Protein AF-A0A5J4RQ84-F1 (afdb_monomer)

Nearest PDB structures (foldseek):
  4pay-assembly2_B  TM=3.061E-01  e=4.469E+00  Legionel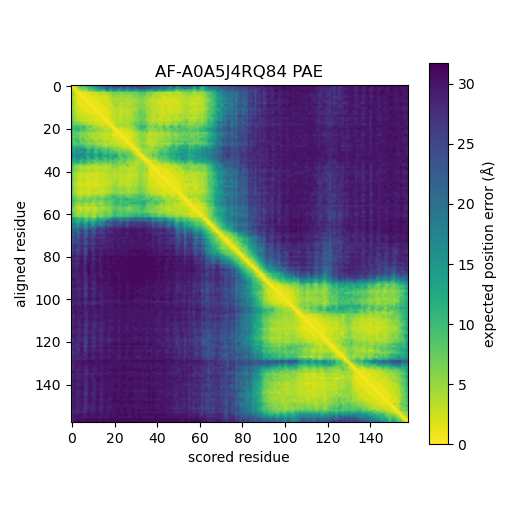la pneumophila subsp. pneumophila str. Philadelphia 1

Sequence (158 aa):
MPDEATDVLNEVLCFTLQKSDEELETLLQTVNKDGTRWLDGHILKSIRLNVWSPTSPYQHKYKSIPIEGNIDISKVELEDTHIDVDMDEPIPDRKKELDEILQNMGFSPLAQEVFEFKFFQRKSFSRWEVKESRKQLYETYNRVRILIRGKMEGKLLF

Secondary structure (DSSP, 8-state):
--HHHHHHHHHHHHHHHTS-HHHHHHHHH-B-TTS-BHHHHHHHHHHHHHHH-TTSHHHHHHS-----TT--GGG-------------S-HHHHHHHHHHHHHHTT--HHHHHHHHHHH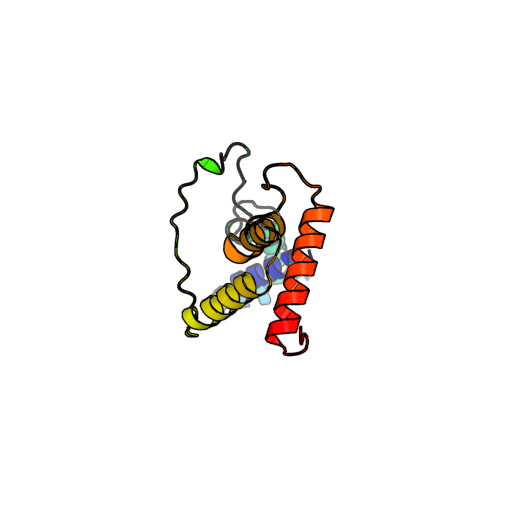TS---GGGS-SSS-HHHHHHHHHHHHHHHHHHHTT----

Radius of gyration: 28.79 Å; Cα contacts (8 Å, |Δi|>4): 78; chains: 1; bounding box: 70×44×65 Å

pLDDT: mean 74.53, std 12.47, range [45.72, 90.5]

Foldseek 3Di:
DVVLLVVLLVVLVVVLVPDDPVVVVVQQPDADPVRHGNVVVSSVVSSVCLVPPCPRPNNVVPPPDPPPPPPPVVPDPDDPPPPPPPPPDPPPPVVVLLVVQVVVVPDDPVLVVLQCCCPVVVDDCVPPDDDDDSVVSVVSNVVVVVSSVCVVVVNDDD

Organism: NCBI:txid433724

Solvent-accessible surface area (backbone atoms only — not comparable to full-atom values): 9712 Å² total; per-residue (Å²): 134,76,57,64,67,53,52,49,49,50,52,46,49,52,58,58,68,70,49,56,68,71,57,53,50,51,31,65,72,37,62,44,99,85,72,48,43,43,43,59,56,49,52,53,52,49,46,53,40,36,74,68,36,73,82,21,74,53,28,62,72,69,52,73,75,80,76,58,95,76,70,58,75,90,72,61,84,70,78,84,72,73,77,81,69,86,64,95,58,80,62,68,59,63,49,49,53,49,50,52,49,56,63,73,65,67,61,54,72,66,52,48,52,52,35,43,42,45,67,74,65,64,47,60,75,88,75,54,88,78,88,70,55,69,67,55,53,54,50,49,34,50,52,52,51,50,52,54,50,31,45,76,70,67,72,54,87,126

Mean predicted aligned error: 19.43 Å

Structure (mmCIF, N/CA/C/O backbone):
data_AF-A0A5J4RQ84-F1
#
_entry.id   AF-A0A5J4RQ84-F1
#
loop_
_atom_site.group_PDB
_atom_site.id
_atom_site.type_symbol
_atom_site.label_atom_id
_atom_site.label_alt_id
_atom_site.label_comp_id
_atom_site.label_asym_id
_atom_site.label_entity_id
_atom_site.label_seq_id
_atom_site.pdbx_PDB_ins_code
_atom_site.Cartn_x
_atom_site.Cartn_y
_atom_site.Cartn_z
_atom_site.occupancy
_atom_site.B_iso_or_equiv
_atom_site.auth_seq_id
_atom_site.auth_comp_id
_atom_site.auth_asym_id
_atom_site.auth_atom_id
_atom_site.pdbx_PDB_model_num
ATOM 1 N N . MET A 1 1 ? 9.413 -5.674 3.669 1.00 45.72 1 MET A N 1
ATOM 2 C CA . MET A 1 1 ? 9.011 -5.134 2.358 1.00 45.72 1 MET A CA 1
ATOM 3 C C . MET A 1 1 ? 9.807 -5.847 1.263 1.00 45.72 1 MET A C 1
ATOM 5 O O . MET A 1 1 ? 10.840 -5.326 0.870 1.00 45.72 1 MET A O 1
ATOM 9 N N . PRO A 1 2 ? 9.437 -7.073 0.851 1.00 53.25 2 PRO A N 1
ATOM 10 C CA . PRO A 1 2 ? 10.096 -7.764 -0.262 1.00 53.25 2 PRO A CA 1
ATOM 11 C C . PRO A 1 2 ? 9.547 -7.352 -1.642 1.00 53.25 2 PRO A C 1
ATOM 13 O O . PRO A 1 2 ? 10.246 -7.548 -2.626 1.00 53.25 2 PRO A O 1
ATOM 16 N N . ASP A 1 3 ? 8.343 -6.765 -1.709 1.00 73.50 3 ASP A N 1
ATOM 17 C CA . ASP A 1 3 ? 7.633 -6.509 -2.977 1.00 73.50 3 ASP A CA 1
ATOM 18 C C . ASP A 1 3 ? 8.247 -5.403 -3.841 1.00 73.50 3 ASP A C 1
ATOM 20 O O . ASP A 1 3 ? 8.385 -5.588 -5.040 1.00 73.50 3 ASP A O 1
ATOM 24 N N . GLU A 1 4 ? 8.713 -4.292 -3.261 1.00 82.81 4 GLU A N 1
ATOM 25 C CA . GLU A 1 4 ? 9.168 -3.129 -4.049 1.00 82.81 4 GLU A CA 1
ATOM 26 C C . GLU A 1 4 ? 10.314 -3.465 -5.017 1.00 82.81 4 GLU A C 1
ATOM 28 O O . GLU A 1 4 ? 10.336 -2.999 -6.154 1.00 82.81 4 GLU A O 1
ATOM 33 N N . ALA A 1 5 ? 11.261 -4.313 -4.606 1.00 85.06 5 ALA A N 1
ATOM 34 C CA . ALA A 1 5 ? 12.347 -4.731 -5.490 1.00 85.06 5 ALA A CA 1
ATOM 35 C C . ALA A 1 5 ? 11.831 -5.564 -6.678 1.00 85.06 5 ALA A C 1
ATOM 37 O O . ALA A 1 5 ? 12.328 -5.423 -7.798 1.00 85.06 5 ALA A O 1
ATOM 38 N N . THR A 1 6 ? 10.830 -6.411 -6.435 1.00 86.94 6 THR A N 1
ATOM 39 C CA . THR A 1 6 ? 10.174 -7.229 -7.458 1.00 86.94 6 THR A CA 1
ATOM 40 C C . THR A 1 6 ? 9.315 -6.370 -8.381 1.00 86.94 6 THR A C 1
ATOM 42 O O . THR A 1 6 ? 9.367 -6.551 -9.596 1.00 86.94 6 THR A O 1
ATOM 45 N N . ASP A 1 7 ? 8.608 -5.380 -7.843 1.00 87.06 7 ASP A N 1
ATOM 46 C CA . ASP A 1 7 ? 7.770 -4.465 -8.615 1.00 87.06 7 ASP A CA 1
ATOM 47 C C . ASP A 1 7 ? 8.606 -3.561 -9.530 1.00 87.06 7 ASP A C 1
ATOM 49 O O . ASP A 1 7 ? 8.291 -3.414 -10.714 1.00 87.06 7 ASP A O 1
ATOM 53 N N . VAL A 1 8 ? 9.727 -3.024 -9.029 1.00 88.38 8 VAL A N 1
ATOM 54 C CA . VAL A 1 8 ? 10.688 -2.259 -9.844 1.00 88.38 8 VAL A CA 1
ATOM 55 C C . VAL A 1 8 ? 11.226 -3.118 -10.985 1.00 88.38 8 VAL A C 1
ATOM 57 O O . VAL A 1 8 ? 11.316 -2.651 -12.122 1.00 88.38 8 VAL A O 1
ATOM 60 N N . LEU A 1 9 ? 11.593 -4.370 -10.697 1.00 90.50 9 LEU A N 1
ATOM 61 C CA . LEU A 1 9 ? 12.105 -5.281 -11.715 1.00 90.50 9 LEU A CA 1
ATOM 62 C C . LEU A 1 9 ? 11.040 -5.582 -12.776 1.00 90.50 9 LEU A C 1
ATOM 64 O O . LEU A 1 9 ? 11.337 -5.498 -13.966 1.00 90.50 9 LEU A O 1
ATOM 68 N N . ASN A 1 10 ? 9.808 -5.874 -12.361 1.00 88.81 10 ASN A N 1
ATOM 69 C CA . ASN A 1 10 ? 8.695 -6.148 -13.268 1.00 88.81 10 ASN A CA 1
ATOM 70 C C . ASN A 1 10 ? 8.400 -4.954 -14.185 1.00 88.81 10 ASN A C 1
ATOM 72 O O . ASN A 1 10 ? 8.232 -5.134 -15.390 1.00 88.81 10 ASN A O 1
ATOM 76 N N . GLU A 1 11 ? 8.401 -3.732 -13.651 1.00 87.12 11 GLU A N 1
ATOM 77 C CA . GLU A 1 11 ? 8.170 -2.519 -14.442 1.00 87.12 11 GLU A CA 1
ATOM 78 C C . GLU A 1 11 ? 9.304 -2.290 -15.460 1.00 87.12 11 GLU A C 1
ATOM 80 O O . GLU A 1 11 ? 9.047 -1.975 -16.623 1.00 87.12 11 GLU A O 1
ATOM 85 N N . VAL A 1 12 ? 10.565 -2.520 -15.067 1.00 90.25 12 VAL A N 1
ATOM 86 C CA . VAL A 1 12 ? 11.719 -2.425 -15.981 1.00 90.25 12 VAL A CA 1
ATOM 87 C C . VAL A 1 12 ? 11.656 -3.485 -17.081 1.00 90.25 12 VAL A C 1
ATOM 89 O O . VAL A 1 12 ? 11.956 -3.178 -18.237 1.00 90.25 12 VAL A O 1
ATOM 92 N N . LEU A 1 13 ? 11.255 -4.716 -16.754 1.00 89.06 13 LEU A N 1
ATOM 93 C CA . LEU A 1 13 ? 11.083 -5.782 -17.741 1.00 89.06 13 LEU A CA 1
ATOM 94 C C . LEU A 1 13 ? 9.951 -5.452 -18.715 1.00 89.06 13 LEU A C 1
ATOM 96 O O . LEU A 1 13 ? 10.165 -5.532 -19.922 1.00 89.06 13 LEU A O 1
ATOM 100 N N . CYS A 1 14 ? 8.800 -4.993 -18.221 1.00 87.12 14 CYS A N 1
ATOM 101 C CA . CYS A 1 14 ? 7.700 -4.521 -19.062 1.00 87.12 14 CYS A CA 1
ATOM 102 C C . CYS A 1 14 ? 8.145 -3.393 -20.001 1.00 87.12 14 CYS A C 1
ATOM 104 O O . CYS A 1 14 ? 7.900 -3.472 -21.201 1.00 87.12 14 CYS A O 1
ATOM 106 N N . PHE A 1 15 ? 8.852 -2.382 -19.490 1.00 86.56 15 PHE A N 1
ATOM 107 C CA . PHE A 1 15 ? 9.368 -1.282 -20.309 1.00 86.56 15 PHE A CA 1
ATOM 108 C C . PHE A 1 15 ? 10.361 -1.761 -21.373 1.00 86.56 15 PHE A C 1
ATOM 110 O O . PHE A 1 15 ? 10.358 -1.272 -22.500 1.00 86.56 15 PHE A O 1
ATOM 117 N N . THR A 1 16 ? 11.211 -2.727 -21.022 1.00 87.88 16 THR A N 1
ATOM 118 C CA . THR A 1 16 ? 12.186 -3.291 -21.961 1.00 87.88 16 THR A CA 1
ATOM 119 C C . THR A 1 16 ? 11.477 -4.081 -23.060 1.00 87.88 16 THR A C 1
ATOM 121 O O . THR A 1 16 ? 11.786 -3.888 -24.228 1.00 87.88 16 THR A O 1
ATOM 124 N N . LEU A 1 17 ? 10.491 -4.911 -22.709 1.00 87.62 17 LEU A N 1
ATOM 125 C CA . LEU A 1 17 ? 9.731 -5.741 -23.653 1.00 87.62 17 LEU A CA 1
ATOM 126 C C . LEU A 1 17 ? 8.760 -4.947 -24.539 1.00 87.62 17 LEU A C 1
ATOM 128 O O . LEU A 1 17 ? 8.359 -5.439 -25.584 1.00 87.62 17 LEU A O 1
ATOM 132 N N . GLN A 1 18 ? 8.383 -3.731 -24.144 1.00 88.94 18 GLN A N 1
ATOM 133 C CA . GLN A 1 18 ? 7.581 -2.822 -24.973 1.00 88.94 18 GLN A CA 1
ATOM 134 C C . GLN A 1 18 ? 8.379 -2.167 -26.112 1.00 88.94 18 GLN A C 1
ATOM 136 O O . GLN A 1 18 ? 7.797 -1.470 -26.946 1.00 88.94 18 GLN A O 1
ATOM 141 N N . LYS A 1 19 ? 9.704 -2.342 -26.146 1.00 86.88 19 LYS A N 1
ATOM 142 C CA . LYS A 1 19 ? 10.549 -1.863 -27.245 1.00 86.88 19 LYS A CA 1
ATOM 143 C C . LYS A 1 19 ? 10.306 -2.680 -28.511 1.00 86.88 19 LYS A C 1
ATOM 145 O O . LYS A 1 19 ? 9.850 -3.814 -28.445 1.00 86.88 19 LYS A O 1
ATOM 150 N N . SER A 1 20 ? 10.627 -2.097 -29.666 1.00 86.69 20 SER A N 1
ATOM 151 C CA . SER A 1 20 ? 10.552 -2.824 -30.936 1.00 86.69 20 SER A CA 1
ATOM 152 C C . SER A 1 20 ? 11.546 -3.990 -30.970 1.00 86.69 20 SER A C 1
ATOM 154 O O . SER A 1 20 ? 12.624 -3.917 -30.372 1.00 86.69 20 SER A O 1
ATOM 156 N N . ASP A 1 21 ? 11.198 -5.046 -31.704 1.00 83.38 21 ASP A N 1
ATOM 157 C CA . ASP A 1 21 ? 12.034 -6.244 -31.829 1.00 83.38 21 ASP A CA 1
ATOM 158 C C . ASP A 1 21 ? 13.432 -5.916 -32.387 1.00 83.38 21 ASP A C 1
ATOM 160 O O . ASP A 1 21 ? 14.432 -6.443 -31.906 1.00 83.38 21 ASP A O 1
ATOM 164 N N . GLU A 1 22 ? 13.525 -4.958 -33.316 1.00 85.12 22 GLU A N 1
ATOM 165 C CA . GLU A 1 22 ? 14.792 -4.479 -33.892 1.00 85.12 22 GLU A CA 1
ATOM 166 C C . GLU A 1 22 ? 15.721 -3.853 -32.834 1.00 85.12 22 GLU A C 1
ATOM 168 O O . GLU A 1 22 ? 16.940 -4.069 -32.834 1.00 85.12 22 GLU A O 1
ATOM 173 N N . GLU A 1 23 ? 15.155 -3.096 -31.886 1.00 82.06 23 GLU A N 1
ATOM 174 C CA . GLU A 1 23 ? 15.917 -2.555 -30.760 1.00 82.06 23 GLU A CA 1
ATOM 175 C C . GLU A 1 23 ? 16.381 -3.681 -29.835 1.00 82.06 23 GLU A C 1
ATOM 177 O O . GLU A 1 23 ? 17.547 -3.702 -29.445 1.00 82.06 23 GLU A O 1
ATOM 182 N N . LEU A 1 24 ? 15.511 -4.636 -29.502 1.00 82.56 24 LEU A N 1
ATOM 183 C CA . LEU A 1 24 ? 15.846 -5.758 -28.619 1.00 82.56 24 LEU A CA 1
ATOM 184 C C . LEU A 1 24 ? 16.957 -6.644 -29.189 1.00 82.56 24 LEU A C 1
ATOM 186 O O . LEU A 1 24 ? 17.880 -7.019 -28.460 1.00 82.56 24 LEU A O 1
ATOM 190 N N . GLU A 1 25 ? 16.923 -6.925 -30.489 1.00 83.44 25 GLU A N 1
ATOM 191 C CA . GLU A 1 25 ? 17.987 -7.659 -31.171 1.00 83.44 25 GLU A CA 1
ATOM 192 C C . GLU A 1 25 ? 19.309 -6.891 -31.139 1.00 83.44 25 GLU A C 1
ATOM 194 O O . GLU A 1 25 ? 20.351 -7.463 -30.804 1.00 83.44 25 GLU A O 1
ATOM 199 N N . THR A 1 26 ? 19.270 -5.579 -31.380 1.00 84.62 26 THR A N 1
ATOM 200 C CA . THR A 1 26 ? 20.459 -4.720 -31.286 1.00 84.62 26 THR A CA 1
ATOM 201 C C . THR A 1 26 ? 21.047 -4.745 -29.871 1.00 84.62 26 THR A C 1
ATOM 203 O O . THR A 1 26 ? 22.261 -4.868 -29.696 1.00 84.62 26 THR A O 1
ATOM 206 N N . LEU A 1 27 ? 20.200 -4.690 -28.842 1.00 81.94 27 LEU A N 1
ATOM 207 C CA . LEU A 1 27 ? 20.594 -4.735 -27.428 1.00 81.94 27 LEU A CA 1
ATOM 208 C C . LEU A 1 27 ? 21.222 -6.075 -27.019 1.00 81.94 27 LEU A C 1
ATOM 210 O O . LEU A 1 27 ? 22.121 -6.107 -26.174 1.00 81.94 27 LEU A O 1
ATOM 214 N N . LEU A 1 28 ? 20.744 -7.172 -27.607 1.00 83.31 28 LEU A N 1
ATOM 215 C CA . LEU A 1 28 ? 21.233 -8.527 -27.355 1.00 83.31 28 LEU A CA 1
ATOM 216 C C . LEU A 1 28 ? 22.547 -8.827 -28.081 1.00 83.31 28 LEU A C 1
ATOM 218 O O . LEU A 1 28 ? 23.412 -9.503 -27.521 1.00 83.31 28 LEU A O 1
ATOM 222 N N . GLN A 1 29 ? 22.689 -8.347 -29.318 1.00 83.56 29 GLN A N 1
ATOM 223 C CA . GLN A 1 29 ? 23.847 -8.622 -30.171 1.00 83.56 29 GLN A CA 1
ATOM 224 C C . GLN A 1 29 ? 25.036 -7.701 -29.873 1.00 83.56 29 GLN A C 1
ATOM 226 O O . GLN A 1 29 ? 26.185 -8.066 -30.128 1.00 83.56 29 GLN A O 1
ATOM 231 N N . THR A 1 30 ? 24.788 -6.514 -29.314 1.00 80.38 30 THR A N 1
ATOM 232 C CA . THR A 1 30 ? 25.856 -5.580 -28.950 1.00 80.38 30 THR A CA 1
ATOM 233 C C . THR A 1 30 ? 26.538 -5.994 -27.647 1.00 80.38 30 THR A C 1
ATOM 235 O O . THR A 1 30 ? 25.936 -6.084 -26.574 1.00 80.38 30 THR A O 1
ATOM 238 N N . VAL A 1 31 ? 27.846 -6.230 -27.741 1.00 79.44 31 VAL A N 1
ATOM 239 C CA . VAL A 1 31 ? 28.708 -6.570 -26.607 1.00 79.44 31 VAL A CA 1
ATOM 240 C C . VAL A 1 31 ? 29.665 -5.409 -26.365 1.00 79.44 31 VAL A C 1
ATOM 242 O O . VAL A 1 31 ? 30.292 -4.897 -27.294 1.00 79.44 31 VAL A O 1
ATOM 245 N N . ASN A 1 32 ? 29.762 -4.970 -25.112 1.00 72.88 32 ASN A N 1
ATOM 246 C CA . ASN A 1 32 ? 30.714 -3.940 -24.718 1.00 72.88 32 ASN A CA 1
ATOM 247 C C . ASN A 1 32 ? 32.148 -4.483 -24.730 1.00 72.88 32 ASN A C 1
ATOM 249 O O . ASN A 1 32 ? 32.387 -5.688 -24.699 1.00 72.88 32 ASN A O 1
ATOM 253 N N . LYS A 1 33 ? 33.125 -3.571 -24.707 1.00 71.44 33 LYS A N 1
ATOM 254 C CA . LYS A 1 33 ? 34.559 -3.914 -24.662 1.00 71.44 33 LYS A CA 1
ATOM 255 C C . LYS A 1 33 ? 34.932 -4.798 -23.463 1.00 71.44 33 LYS A C 1
ATOM 257 O O . LYS A 1 33 ? 35.898 -5.545 -23.547 1.00 71.44 33 LYS A O 1
ATOM 262 N N . ASP A 1 34 ? 34.129 -4.747 -22.403 1.00 74.06 34 ASP A N 1
ATOM 263 C CA . ASP A 1 34 ? 34.314 -5.500 -21.161 1.00 74.06 34 ASP A CA 1
ATOM 264 C C . ASP A 1 34 ? 33.650 -6.896 -21.187 1.00 74.06 34 ASP A C 1
ATOM 266 O O . ASP A 1 34 ? 33.648 -7.600 -20.182 1.00 74.06 34 ASP A O 1
ATOM 270 N N . GLY A 1 35 ? 33.057 -7.308 -22.317 1.00 72.44 35 GLY A N 1
ATOM 271 C CA . GLY A 1 35 ? 32.379 -8.604 -22.476 1.00 72.44 35 GLY A CA 1
ATOM 272 C C . GLY A 1 35 ? 30.928 -8.641 -21.979 1.00 72.44 35 GLY A C 1
ATOM 273 O O . GLY A 1 35 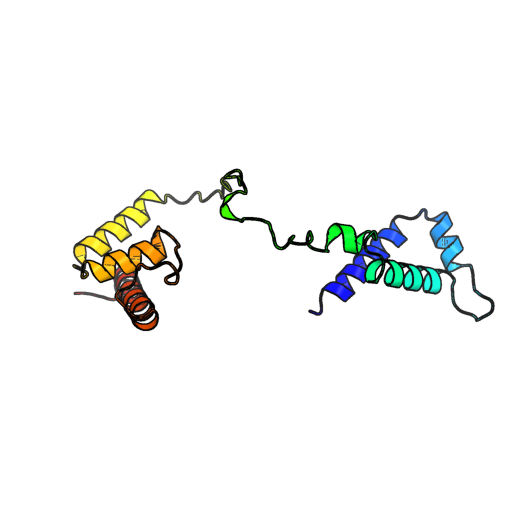? 30.215 -9.608 -22.242 1.00 72.44 35 GLY A O 1
ATOM 274 N N . THR A 1 36 ? 30.460 -7.588 -21.309 1.00 73.25 36 THR A N 1
ATOM 275 C CA . THR A 1 36 ? 29.065 -7.446 -20.869 1.00 73.25 36 THR A CA 1
ATOM 276 C C . THR A 1 36 ? 28.153 -7.108 -22.045 1.00 73.25 36 THR A C 1
ATOM 278 O O . THR A 1 36 ? 28.500 -6.265 -22.881 1.00 73.25 36 THR A O 1
ATOM 281 N N . ARG A 1 37 ? 26.964 -7.715 -22.106 1.00 82.56 37 ARG A N 1
ATOM 282 C CA . ARG A 1 37 ? 25.969 -7.365 -23.129 1.00 82.56 37 ARG A CA 1
ATOM 283 C C . ARG A 1 37 ? 25.407 -5.980 -22.843 1.00 82.56 37 ARG A C 1
ATOM 285 O O . ARG A 1 37 ? 25.249 -5.585 -21.685 1.00 82.56 37 ARG A O 1
ATOM 292 N N . TRP A 1 38 ? 25.084 -5.233 -23.891 1.00 82.69 38 TRP A N 1
ATOM 293 C CA . TRP A 1 38 ? 24.510 -3.900 -23.719 1.00 82.69 38 TRP A CA 1
ATOM 294 C C . TRP A 1 38 ? 23.157 -3.964 -23.003 1.00 82.69 38 TRP A C 1
ATOM 296 O O . TRP A 1 38 ? 22.863 -3.102 -22.174 1.00 82.69 38 TRP A O 1
ATOM 306 N N . LEU A 1 39 ? 22.384 -5.031 -23.243 1.00 84.94 39 LEU A N 1
ATOM 307 C CA . LEU A 1 39 ? 21.141 -5.323 -22.530 1.00 84.94 39 LEU A CA 1
ATOM 308 C C . LEU A 1 39 ? 21.311 -5.319 -21.002 1.00 84.94 39 LEU A C 1
ATOM 310 O O . LEU A 1 39 ? 20.512 -4.694 -20.307 1.00 84.94 39 LEU A O 1
ATOM 314 N N . ASP A 1 40 ? 22.369 -5.937 -20.474 1.00 85.56 40 ASP A N 1
ATOM 315 C CA . ASP A 1 40 ? 22.599 -5.997 -19.025 1.00 85.56 40 ASP A CA 1
ATOM 316 C C . ASP A 1 40 ? 22.831 -4.586 -18.459 1.00 85.56 40 ASP A C 1
ATOM 318 O O . ASP A 1 40 ? 22.268 -4.201 -17.432 1.00 85.56 40 ASP A O 1
ATOM 322 N N . GLY A 1 41 ? 23.607 -3.768 -19.179 1.00 85.38 41 GLY A N 1
ATOM 323 C CA . GLY A 1 41 ? 23.834 -2.365 -18.833 1.00 85.38 41 GLY A CA 1
ATOM 324 C C . GLY A 1 41 ? 22.562 -1.517 -18.919 1.00 85.38 41 GLY A C 1
ATOM 325 O O . GLY A 1 41 ? 22.342 -0.648 -18.071 1.00 85.38 41 GLY A O 1
ATOM 326 N N . HIS A 1 42 ? 21.704 -1.788 -19.904 1.00 87.31 42 HIS A N 1
ATOM 327 C CA . HIS A 1 42 ? 20.407 -1.136 -20.052 1.00 87.31 42 HIS A CA 1
ATOM 328 C C . HIS A 1 42 ? 19.494 -1.437 -18.865 1.00 87.31 42 HIS A C 1
ATOM 330 O O . HIS A 1 42 ? 18.990 -0.506 -18.237 1.00 87.31 42 HIS A O 1
ATOM 336 N N . ILE A 1 43 ? 19.339 -2.715 -18.512 1.00 89.88 43 ILE A N 1
ATOM 337 C CA . ILE A 1 43 ? 18.494 -3.153 -17.397 1.00 89.88 43 ILE A CA 1
ATOM 338 C C . ILE A 1 43 ? 18.994 -2.539 -16.085 1.00 89.88 43 ILE A C 1
ATOM 340 O O . ILE A 1 43 ? 18.214 -1.923 -15.360 1.00 89.88 43 ILE A O 1
ATOM 344 N N . LEU A 1 44 ? 20.298 -2.613 -15.802 1.00 89.31 44 LEU A N 1
ATOM 345 C CA . LEU A 1 44 ? 20.873 -2.048 -14.575 1.00 89.31 44 LEU A CA 1
ATOM 346 C C . LEU A 1 44 ? 20.696 -0.526 -14.490 1.00 89.31 44 LEU A C 1
ATOM 348 O O . LEU A 1 44 ? 20.373 0.008 -13.424 1.00 89.31 44 LEU A O 1
ATOM 352 N N . LYS A 1 45 ? 20.870 0.186 -15.610 1.00 88.44 45 LYS A N 1
ATOM 353 C CA . LYS A 1 45 ? 20.633 1.634 -15.679 1.00 88.44 45 LYS A CA 1
ATOM 354 C C . LYS A 1 45 ? 19.158 1.966 -15.447 1.00 88.44 45 LYS A C 1
ATOM 356 O O . LYS A 1 45 ? 18.867 2.902 -14.702 1.00 88.44 45 LYS A O 1
ATOM 361 N N . SER A 1 46 ? 18.248 1.196 -16.038 1.00 87.94 46 SER A N 1
ATOM 362 C CA . SER A 1 46 ? 16.800 1.363 -15.890 1.00 87.94 46 SER A CA 1
ATOM 363 C C . SER A 1 46 ? 16.325 1.078 -14.464 1.00 87.94 46 SER A C 1
ATOM 365 O O . SER A 1 46 ? 15.533 1.856 -13.931 1.00 87.94 46 SER A O 1
ATOM 367 N N . ILE A 1 47 ? 16.857 0.045 -13.802 1.00 90.12 47 ILE A N 1
ATOM 368 C CA . ILE A 1 47 ? 16.598 -0.226 -12.377 1.00 90.12 47 ILE A CA 1
ATOM 369 C C . ILE A 1 47 ? 17.071 0.957 -11.536 1.00 90.12 47 ILE A C 1
ATOM 371 O O . ILE A 1 47 ? 16.295 1.529 -10.775 1.00 90.12 47 ILE A O 1
ATOM 375 N N . ARG A 1 48 ? 18.324 1.394 -11.712 1.00 89.81 48 ARG A N 1
ATOM 376 C CA . ARG A 1 48 ? 18.875 2.524 -10.950 1.00 89.81 48 ARG A CA 1
ATOM 377 C C . ARG A 1 48 ? 18.033 3.791 -11.110 1.00 89.81 48 ARG A C 1
ATOM 379 O O . ARG A 1 48 ? 17.812 4.506 -10.134 1.00 89.81 48 ARG A O 1
ATOM 386 N N . LEU A 1 49 ? 17.552 4.057 -12.323 1.00 88.06 49 LEU A N 1
ATOM 387 C CA . LEU A 1 49 ? 16.700 5.206 -12.609 1.00 88.06 49 LEU A CA 1
ATOM 388 C C . LEU A 1 49 ? 15.329 5.090 -11.924 1.00 88.06 49 LEU A C 1
ATOM 390 O O . LEU A 1 49 ? 14.873 6.079 -11.358 1.00 88.06 49 LEU A O 1
ATOM 394 N N . ASN A 1 50 ? 14.720 3.899 -11.905 1.00 86.56 50 ASN A N 1
ATOM 395 C CA . ASN A 1 50 ? 13.439 3.645 -11.233 1.00 86.56 50 ASN A CA 1
ATOM 396 C C . ASN A 1 50 ? 13.514 3.665 -9.699 1.00 86.56 50 ASN A C 1
ATOM 398 O O . ASN A 1 50 ? 12.525 3.975 -9.040 1.00 86.56 50 ASN A O 1
ATOM 402 N N . VAL A 1 51 ? 14.680 3.391 -9.112 1.00 85.81 51 VAL A N 1
ATOM 403 C CA . VAL A 1 51 ? 14.856 3.500 -7.654 1.00 85.81 51 VAL A CA 1
ATOM 404 C C . VAL A 1 51 ? 15.144 4.947 -7.238 1.00 85.81 51 VAL A C 1
ATOM 406 O O . VAL A 1 51 ? 14.637 5.406 -6.219 1.00 85.81 51 VAL A O 1
ATOM 409 N N . TRP A 1 52 ? 15.976 5.683 -7.987 1.00 83.00 52 TRP A N 1
ATOM 410 C CA . TRP A 1 52 ? 16.500 6.979 -7.519 1.00 83.00 52 TRP A CA 1
ATOM 411 C C . TRP A 1 52 ? 15.790 8.200 -8.096 1.00 83.00 52 TRP A C 1
ATOM 413 O O . TRP A 1 52 ? 15.756 9.240 -7.437 1.00 83.00 52 TRP A O 1
ATOM 423 N N . SER A 1 53 ? 15.253 8.121 -9.316 1.00 81.62 53 SER A N 1
ATOM 424 C CA . SER A 1 53 ? 14.638 9.289 -9.944 1.00 81.62 53 SER A CA 1
ATOM 425 C C . SER A 1 53 ? 13.195 9.455 -9.468 1.00 81.62 53 SER A C 1
ATOM 427 O O . SER A 1 53 ? 12.378 8.573 -9.739 1.00 81.62 53 SER A O 1
ATOM 429 N N . PRO A 1 54 ? 12.830 10.586 -8.838 1.00 74.56 54 PRO A N 1
ATOM 430 C CA . PRO A 1 54 ? 11.463 10.829 -8.378 1.00 74.56 54 PRO A CA 1
ATOM 431 C C . PRO A 1 54 ? 10.448 10.905 -9.528 1.00 74.56 54 PRO A C 1
ATOM 433 O O . PRO A 1 54 ? 9.265 10.692 -9.303 1.00 74.56 54 PRO A O 1
ATOM 436 N N . THR A 1 55 ? 10.906 11.177 -10.752 1.00 77.81 55 THR A N 1
ATOM 437 C CA . THR A 1 55 ? 10.076 11.244 -11.965 1.00 77.81 55 THR A CA 1
ATOM 438 C C . THR A 1 55 ? 10.070 9.942 -12.768 1.00 77.81 55 THR A C 1
ATOM 440 O O . THR A 1 55 ? 9.530 9.906 -13.871 1.00 77.81 55 THR A O 1
ATOM 443 N N . SER A 1 56 ? 10.713 8.880 -12.274 1.00 79.56 56 SER A N 1
ATOM 444 C CA . SER A 1 56 ? 10.718 7.592 -12.972 1.00 79.56 56 SER A CA 1
ATOM 445 C C . SER A 1 56 ? 9.328 6.944 -12.988 1.00 79.56 56 SER A C 1
ATOM 447 O O . SER A 1 56 ? 8.542 7.197 -12.075 1.00 79.56 56 SER A O 1
ATOM 449 N N . PRO A 1 57 ? 9.026 6.079 -13.976 1.00 78.38 57 PRO A N 1
ATOM 450 C CA . PRO A 1 57 ? 7.725 5.417 -14.092 1.00 78.38 57 PRO A CA 1
ATOM 451 C C . PRO A 1 57 ? 7.287 4.711 -12.807 1.00 78.38 57 PRO A C 1
ATOM 453 O O . PRO A 1 57 ? 6.159 4.903 -12.355 1.00 78.38 5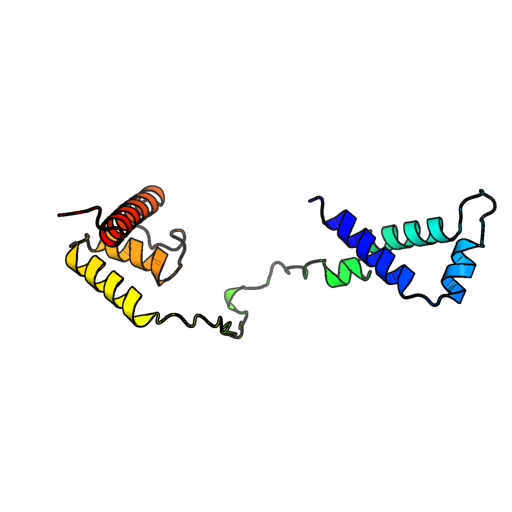7 PRO A O 1
ATOM 456 N N . TYR A 1 58 ? 8.200 3.969 -12.171 1.00 83.44 58 TYR A N 1
ATOM 457 C CA . TYR A 1 58 ? 7.920 3.306 -10.903 1.00 83.44 58 TYR A CA 1
ATOM 458 C C . TYR A 1 58 ? 7.620 4.317 -9.781 1.00 83.44 58 TYR A C 1
ATOM 460 O O . TYR A 1 58 ? 6.586 4.226 -9.123 1.00 83.44 58 TYR A O 1
ATOM 468 N N . GLN A 1 59 ? 8.462 5.337 -9.581 1.00 80.81 59 GLN A N 1
ATOM 469 C CA . GLN A 1 59 ? 8.234 6.328 -8.518 1.00 80.81 59 GLN A CA 1
ATOM 470 C C . GLN A 1 59 ? 6.967 7.157 -8.765 1.00 80.81 59 GLN A C 1
ATOM 472 O O . GLN A 1 59 ? 6.239 7.452 -7.829 1.00 80.81 59 GLN A O 1
ATOM 477 N N . HIS A 1 60 ? 6.648 7.488 -10.013 1.00 78.62 60 HIS A N 1
ATOM 478 C CA . HIS A 1 60 ? 5.435 8.231 -10.343 1.00 78.62 60 HIS A CA 1
ATOM 479 C C . HIS A 1 60 ? 4.156 7.413 -10.088 1.00 78.62 60 HIS A C 1
ATOM 481 O O . HIS A 1 60 ? 3.109 7.980 -9.784 1.00 78.62 60 HIS A O 1
ATOM 487 N N . LYS A 1 61 ? 4.219 6.085 -10.239 1.00 77.62 61 LYS A N 1
ATOM 488 C CA . LYS A 1 61 ? 3.062 5.189 -10.110 1.00 77.62 61 LYS A CA 1
ATOM 489 C C . LYS A 1 61 ? 2.854 4.675 -8.686 1.00 77.62 61 LYS A C 1
ATOM 491 O O . LYS A 1 61 ? 1.712 4.534 -8.261 1.00 77.62 61 LYS A O 1
ATOM 496 N N . TYR A 1 62 ? 3.938 4.407 -7.959 1.00 76.12 62 TYR A N 1
ATOM 497 C CA . TYR A 1 62 ? 3.883 3.731 -6.657 1.00 76.12 62 TYR A CA 1
ATOM 498 C C . TYR A 1 62 ? 4.330 4.601 -5.483 1.00 76.12 62 TYR A C 1
ATOM 500 O O . TYR A 1 62 ? 4.032 4.265 -4.335 1.00 76.12 62 TYR A O 1
ATOM 508 N N . LYS A 1 63 ? 5.013 5.731 -5.717 1.00 68.06 63 LYS A N 1
ATOM 509 C CA . LYS A 1 63 ? 5.328 6.638 -4.614 1.00 68.06 63 LYS A CA 1
ATOM 510 C C . LYS A 1 63 ? 4.060 7.391 -4.236 1.00 68.06 63 LYS A C 1
ATOM 512 O O . LYS A 1 63 ? 3.487 8.129 -5.032 1.00 68.06 63 LYS A O 1
ATOM 517 N N . SER A 1 64 ? 3.627 7.181 -2.999 1.00 57.94 64 SER A N 1
ATOM 518 C CA . SER A 1 64 ? 2.519 7.905 -2.389 1.00 57.94 64 SER A CA 1
ATOM 519 C C . SER A 1 64 ? 2.711 9.410 -2.572 1.00 57.94 64 SER A C 1
ATOM 521 O O . SER A 1 64 ? 3.808 9.916 -2.308 1.00 57.94 64 SER A O 1
ATOM 523 N N . ILE A 1 65 ? 1.641 10.103 -2.981 1.00 58.94 65 ILE A N 1
ATOM 524 C CA . ILE A 1 65 ? 1.544 11.568 -2.957 1.00 58.94 65 ILE A CA 1
ATOM 525 C C . ILE A 1 65 ? 2.158 12.032 -1.633 1.00 58.94 65 ILE A C 1
ATOM 527 O O . ILE A 1 65 ? 1.784 11.475 -0.592 1.00 58.94 65 ILE A O 1
ATOM 531 N N . PRO A 1 66 ? 3.127 12.968 -1.634 1.00 55.91 66 PRO A N 1
ATOM 532 C CA . PRO A 1 66 ? 3.639 13.494 -0.384 1.00 55.91 66 PRO A CA 1
ATOM 533 C C . PRO A 1 66 ? 2.435 14.021 0.388 1.00 55.91 66 PRO A C 1
ATOM 535 O O . PRO A 1 66 ? 1.754 14.938 -0.066 1.00 55.91 66 PRO A O 1
ATOM 538 N N . ILE A 1 67 ? 2.130 13.381 1.518 1.00 52.25 67 ILE A N 1
ATOM 539 C CA . ILE A 1 67 ? 1.133 13.875 2.456 1.00 52.25 67 ILE A CA 1
ATOM 540 C C . ILE A 1 67 ? 1.753 15.163 2.977 1.00 52.25 67 ILE A C 1
ATOM 542 O O . ILE A 1 67 ? 2.581 15.135 3.889 1.00 52.25 67 ILE A O 1
ATOM 546 N N . GLU A 1 68 ? 1.461 16.284 2.321 1.00 50.78 68 GLU A N 1
ATOM 547 C CA . GLU A 1 68 ? 1.835 17.582 2.844 1.00 50.78 68 GLU A CA 1
ATOM 548 C C . GLU A 1 68 ? 1.304 17.627 4.277 1.00 50.78 68 GLU A C 1
ATOM 550 O O . GLU A 1 68 ? 0.123 17.373 4.523 1.00 50.78 68 GLU A O 1
ATOM 555 N N . GLY A 1 69 ? 2.181 17.906 5.244 1.00 56.56 69 GLY A N 1
ATOM 556 C CA . GLY A 1 69 ? 1.859 17.888 6.676 1.00 56.56 69 GLY A CA 1
ATOM 557 C C . GLY A 1 69 ? 0.818 18.928 7.112 1.00 56.56 69 GLY A C 1
ATOM 558 O O . GLY A 1 69 ? 0.674 19.171 8.305 1.00 56.56 69 GLY A O 1
ATOM 559 N N . ASN A 1 70 ? 0.123 19.554 6.160 1.00 55.97 70 ASN A N 1
ATOM 560 C CA . ASN A 1 70 ? -0.897 20.574 6.344 1.00 55.97 70 ASN A CA 1
ATOM 561 C C . ASN A 1 70 ? -2.250 20.206 5.695 1.00 55.97 70 ASN A C 1
ATOM 563 O O . ASN A 1 70 ? -3.129 21.060 5.579 1.00 55.97 70 ASN A O 1
ATOM 567 N N . ILE A 1 71 ? -2.440 18.955 5.256 1.00 55.25 71 ILE A N 1
ATOM 568 C CA . ILE A 1 71 ? -3.752 18.498 4.782 1.00 55.25 71 ILE A CA 1
ATOM 569 C C . ILE A 1 71 ? -4.642 18.280 6.009 1.00 55.25 71 ILE A C 1
ATOM 571 O O . ILE A 1 71 ? -4.570 17.261 6.697 1.00 55.25 71 ILE A O 1
ATOM 575 N N . ASP A 1 72 ? -5.473 19.277 6.299 1.00 58.56 72 ASP A N 1
ATOM 576 C CA . ASP A 1 72 ? -6.558 19.181 7.267 1.00 58.56 72 ASP A CA 1
ATOM 577 C C . ASP A 1 72 ? -7.581 18.170 6.730 1.00 58.56 72 ASP A C 1
ATOM 579 O O . ASP A 1 72 ? -8.404 18.486 5.872 1.00 58.56 72 ASP A O 1
ATOM 583 N N . ILE A 1 73 ? -7.482 16.925 7.201 1.00 57.00 73 ILE A N 1
ATOM 584 C CA . ILE A 1 73 ? -8.301 15.767 6.788 1.00 57.00 73 ILE A CA 1
ATOM 585 C C . ILE A 1 73 ? -9.807 16.078 6.925 1.00 57.00 73 ILE A C 1
ATOM 587 O O . ILE A 1 73 ? -10.639 15.488 6.246 1.00 57.00 73 ILE A O 1
ATOM 591 N N . SER A 1 74 ? -10.149 17.056 7.766 1.00 62.69 74 SER A N 1
ATOM 592 C CA . SER A 1 74 ? -11.494 17.597 7.985 1.00 62.69 74 SER A CA 1
ATOM 593 C C . SER A 1 74 ? -12.064 18.390 6.799 1.00 62.69 74 SER A C 1
ATOM 595 O O . SER A 1 74 ? -13.265 18.642 6.775 1.00 62.69 74 SER A O 1
ATOM 597 N N . LYS A 1 75 ? -11.220 18.840 5.860 1.00 58.53 75 LYS A N 1
ATOM 598 C CA . LYS A 1 75 ? -11.580 19.714 4.723 1.00 58.53 75 LYS A CA 1
ATOM 599 C C . LYS A 1 75 ? -11.522 19.016 3.367 1.00 58.53 75 LYS A C 1
ATOM 601 O O . LYS A 1 75 ? -11.777 19.651 2.348 1.00 58.53 75 LYS A O 1
ATOM 606 N N . VAL A 1 76 ? -11.157 17.737 3.338 1.00 59.34 76 VAL A N 1
ATOM 607 C CA . VAL A 1 76 ? -11.232 16.937 2.118 1.00 59.34 76 VAL A CA 1
ATOM 608 C C . VAL A 1 76 ? -12.695 16.536 1.937 1.00 59.34 76 VAL A C 1
ATOM 610 O O . VAL A 1 76 ? -13.191 15.676 2.661 1.00 59.34 76 VAL A O 1
ATOM 613 N N . GLU A 1 77 ? -13.392 17.175 0.995 1.00 58.19 77 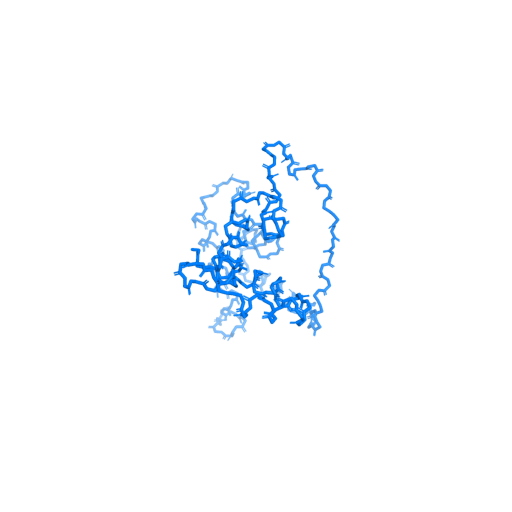GLU A N 1
ATOM 614 C CA . GLU A 1 77 ? -14.657 16.657 0.468 1.00 58.19 77 GLU A CA 1
ATOM 615 C C . GLU A 1 77 ? -14.345 15.365 -0.289 1.00 58.19 77 GLU A C 1
ATOM 617 O O . GLU A 1 77 ? -13.927 15.371 -1.445 1.00 58.19 77 GLU A O 1
ATOM 622 N N . LEU A 1 78 ? -14.462 14.242 0.412 1.00 63.19 78 LEU A N 1
ATOM 623 C CA . LEU A 1 78 ? -14.521 12.939 -0.225 1.00 63.19 78 LEU A CA 1
ATOM 624 C C . LEU A 1 78 ? -15.918 12.822 -0.834 1.00 63.19 78 LEU A C 1
ATOM 626 O O . LEU A 1 78 ? -16.909 12.904 -0.109 1.00 63.19 78 LEU A O 1
ATOM 630 N N . GLU A 1 79 ? -16.009 12.633 -2.149 1.00 54.47 79 GLU A N 1
ATOM 631 C CA . GLU A 1 79 ? -17.238 12.100 -2.728 1.00 54.47 79 GLU A CA 1
ATOM 632 C C . GLU A 1 79 ? -17.488 10.730 -2.085 1.00 54.47 79 GLU A C 1
ATOM 634 O O . GLU A 1 79 ? -16.651 9.826 -2.190 1.00 54.47 79 GLU A O 1
ATOM 639 N N . ASP A 1 80 ? -18.631 10.586 -1.408 1.00 55.38 80 ASP A N 1
ATOM 640 C CA . ASP A 1 80 ? -19.172 9.300 -0.972 1.00 55.38 80 ASP A CA 1
ATOM 641 C C . ASP A 1 80 ? -19.508 8.483 -2.228 1.00 55.38 80 ASP A C 1
ATOM 643 O O . ASP A 1 80 ? -20.656 8.361 -2.652 1.00 55.38 80 ASP A O 1
ATOM 647 N N . THR A 1 81 ? -18.484 7.918 -2.862 1.00 48.41 81 THR A N 1
ATOM 648 C CA . THR A 1 81 ? -18.677 6.821 -3.798 1.00 48.41 81 THR A CA 1
ATOM 649 C C . THR A 1 81 ? -19.126 5.640 -2.955 1.00 48.41 81 THR A C 1
ATOM 651 O O . THR A 1 81 ? -18.331 4.925 -2.343 1.00 48.41 81 THR A O 1
ATOM 654 N N . HIS A 1 82 ? -20.446 5.482 -2.848 1.00 55.03 82 HIS A N 1
ATOM 655 C CA . HIS A 1 82 ? -21.042 4.227 -2.436 1.00 55.03 82 HIS A CA 1
ATOM 656 C C . HIS A 1 82 ? -20.449 3.148 -3.336 1.00 55.03 82 HIS A C 1
ATOM 658 O O . HIS A 1 82 ? -20.713 3.088 -4.533 1.00 55.03 82 HIS A O 1
ATOM 664 N N . ILE A 1 83 ? -19.559 2.340 -2.766 1.00 46.59 83 ILE A N 1
ATOM 665 C CA . ILE A 1 83 ? -19.174 1.082 -3.377 1.00 46.59 83 ILE A CA 1
ATOM 666 C C . ILE A 1 83 ? -20.460 0.263 -3.345 1.00 46.59 83 ILE A C 1
ATOM 668 O O . ILE A 1 83 ? -20.833 -0.248 -2.285 1.00 46.59 83 ILE A O 1
ATOM 672 N N . ASP A 1 84 ? -21.144 0.194 -4.484 1.00 49.28 84 ASP A N 1
ATOM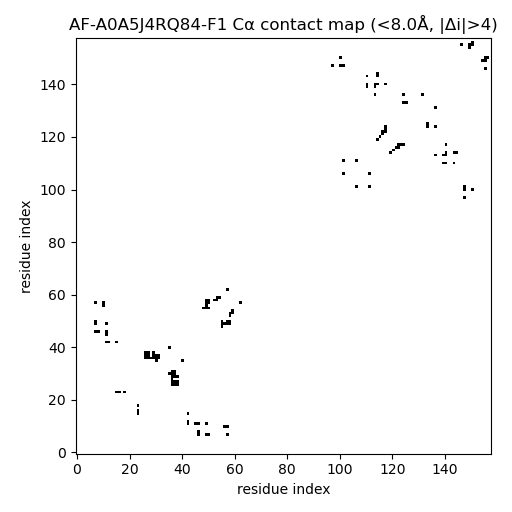 673 C CA . ASP A 1 84 ? -22.200 -0.774 -4.747 1.00 49.28 84 ASP A CA 1
ATOM 674 C C . ASP A 1 84 ? -21.547 -2.160 -4.734 1.00 49.28 84 ASP A C 1
ATOM 676 O O . ASP A 1 84 ? -21.188 -2.745 -5.754 1.00 49.28 84 ASP A O 1
ATOM 680 N N . VAL A 1 85 ? -21.284 -2.661 -3.527 1.00 48.56 85 VAL A N 1
ATOM 681 C CA . VAL A 1 85 ? -21.076 -4.082 -3.325 1.00 48.56 85 VAL A CA 1
ATOM 682 C C . VAL A 1 85 ? -22.460 -4.684 -3.487 1.00 48.56 85 VAL A C 1
ATOM 684 O O . VAL A 1 85 ? -23.302 -4.519 -2.604 1.00 48.56 85 VAL A O 1
ATOM 687 N N . ASP A 1 86 ? -22.672 -5.354 -4.618 1.00 47.28 86 ASP A N 1
ATOM 688 C CA . ASP A 1 86 ? -23.749 -6.322 -4.823 1.00 47.28 86 ASP A CA 1
ATOM 689 C C . ASP A 1 86 ? -23.690 -7.355 -3.684 1.00 47.28 86 ASP A C 1
ATOM 691 O O . ASP A 1 86 ? -23.008 -8.379 -3.739 1.00 47.28 86 ASP A O 1
ATOM 695 N N . MET A 1 87 ? -24.360 -7.033 -2.581 1.00 48.38 87 MET A N 1
ATOM 696 C CA . MET A 1 87 ? -24.707 -7.949 -1.509 1.00 48.38 87 MET A CA 1
ATOM 697 C C . MET A 1 87 ? -26.166 -8.326 -1.749 1.00 48.38 87 MET A C 1
ATOM 699 O O . MET A 1 87 ? -27.052 -7.893 -1.014 1.00 48.38 87 MET A O 1
ATOM 703 N N . ASP A 1 88 ? -26.411 -9.123 -2.791 1.00 48.47 88 ASP A N 1
ATOM 704 C CA . ASP A 1 88 ? -27.690 -9.794 -3.061 1.00 48.47 88 ASP A CA 1
ATOM 705 C C . ASP A 1 88 ? -27.968 -10.895 -2.016 1.00 48.47 88 ASP A C 1
ATOM 707 O O . ASP A 1 88 ? -28.199 -12.067 -2.310 1.00 48.47 88 ASP A O 1
ATOM 711 N N . GLU A 1 89 ? -27.935 -10.523 -0.741 1.00 51.38 89 GLU A N 1
ATOM 712 C CA . GLU A 1 89 ? -28.504 -11.289 0.357 1.00 51.38 89 GLU A CA 1
ATOM 713 C C . GLU A 1 89 ? -29.451 -10.333 1.090 1.00 51.38 89 GLU A C 1
ATOM 715 O O . GLU A 1 89 ? -29.057 -9.200 1.368 1.00 51.38 89 GLU A O 1
ATOM 720 N N . PRO A 1 90 ? -30.704 -10.711 1.392 1.00 48.28 90 PRO A N 1
ATOM 721 C CA . PRO A 1 90 ? -31.657 -9.798 2.005 1.00 48.28 90 PRO A CA 1
ATOM 722 C C . PRO A 1 90 ? -31.195 -9.431 3.426 1.00 48.28 90 PRO A C 1
ATOM 724 O O . PRO A 1 90 ? -31.510 -10.083 4.419 1.00 48.28 90 PRO A O 1
ATOM 727 N N . ILE A 1 91 ? -30.467 -8.317 3.525 1.00 55.53 91 ILE A N 1
ATOM 728 C CA . ILE A 1 91 ? -30.034 -7.653 4.761 1.00 55.53 91 ILE A CA 1
ATOM 729 C C . ILE A 1 91 ? -31.196 -7.347 5.744 1.00 55.53 91 ILE A C 1
ATOM 731 O O . ILE A 1 91 ? -30.923 -7.321 6.950 1.00 55.53 91 ILE A O 1
ATOM 735 N N . PRO A 1 92 ? -32.478 -7.145 5.338 1.00 58.53 92 PRO A N 1
ATOM 736 C CA . PRO A 1 92 ? -33.538 -6.818 6.294 1.00 58.53 92 PRO A CA 1
ATOM 737 C C . PRO A 1 92 ? -33.781 -7.895 7.355 1.00 58.53 92 PRO A C 1
ATOM 739 O O . PRO A 1 92 ? -34.018 -7.550 8.513 1.00 58.53 92 PRO A O 1
ATOM 742 N N . ASP A 1 93 ? -33.710 -9.176 6.989 1.00 62.06 93 ASP A N 1
ATOM 743 C CA . ASP A 1 93 ? -34.165 -10.259 7.868 1.00 62.06 93 ASP A CA 1
ATOM 744 C C . ASP A 1 93 ? -33.139 -10.561 8.964 1.00 62.06 93 ASP A C 1
ATOM 746 O O . ASP A 1 93 ? -33.485 -10.599 10.143 1.00 62.06 93 ASP A O 1
ATOM 750 N N . ARG A 1 94 ? -31.844 -10.602 8.621 1.00 65.12 94 ARG A N 1
ATOM 751 C CA . ARG A 1 94 ? -30.769 -10.767 9.619 1.00 65.12 94 ARG A CA 1
ATOM 752 C C . ARG A 1 94 ? -30.654 -9.589 10.582 1.00 65.12 94 ARG A C 1
ATOM 754 O O . ARG A 1 94 ? -30.245 -9.768 11.728 1.00 65.12 94 ARG A O 1
ATOM 761 N N . LYS A 1 95 ? -30.986 -8.375 10.131 1.00 68.94 95 LYS A N 1
ATOM 762 C CA . LYS A 1 95 ? -31.008 -7.201 11.010 1.00 68.94 95 LYS A CA 1
ATOM 763 C C . LYS A 1 95 ? -32.163 -7.291 12.007 1.00 68.94 95 LYS A C 1
ATOM 765 O O . LYS A 1 95 ? -31.934 -7.063 13.188 1.00 68.94 95 LYS A O 1
ATOM 770 N N . LYS A 1 96 ? -33.357 -7.691 11.554 1.00 72.12 96 LYS A N 1
ATOM 771 C CA . LYS A 1 96 ? -34.507 -7.929 12.439 1.00 72.12 96 LYS A CA 1
ATOM 772 C C . LYS A 1 96 ? -34.219 -9.019 13.468 1.00 72.12 96 LYS A C 1
ATOM 774 O O . LYS A 1 96 ? -34.471 -8.795 14.642 1.00 72.12 96 LYS A O 1
ATOM 779 N N . GLU A 1 97 ? -33.624 -10.139 13.060 1.00 73.69 97 GLU A N 1
ATOM 780 C CA . GLU A 1 97 ? -33.216 -11.206 13.986 1.00 73.69 97 GLU A CA 1
ATOM 781 C C . GLU A 1 97 ? -32.236 -10.694 15.051 1.00 73.69 97 GLU A C 1
ATOM 783 O O . GLU A 1 97 ? -32.382 -10.985 16.238 1.00 73.69 97 GLU A O 1
ATOM 788 N N . LEU A 1 98 ? -31.245 -9.893 14.647 1.00 75.31 98 LEU A N 1
ATOM 789 C CA . LEU A 1 98 ? -30.294 -9.291 15.577 1.00 75.31 98 LEU A CA 1
ATOM 790 C C . LEU A 1 98 ? -30.977 -8.305 16.537 1.00 75.31 98 LEU A C 1
ATOM 792 O O . LEU A 1 98 ? -30.688 -8.3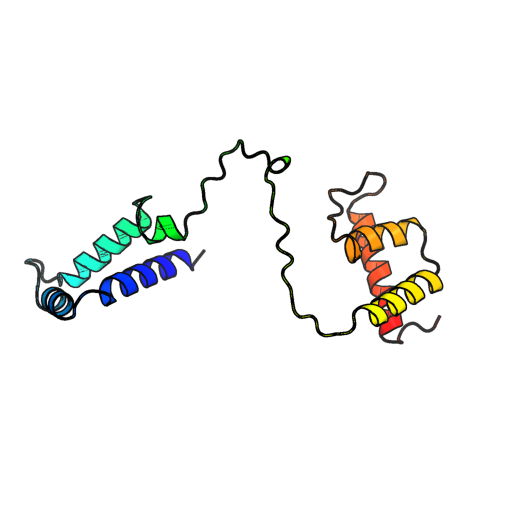40 17.734 1.00 75.31 98 LEU A O 1
ATOM 796 N N . ASP A 1 99 ? -31.884 -7.467 16.035 1.00 73.81 99 ASP A N 1
ATOM 797 C CA . ASP A 1 99 ? -32.643 -6.503 16.836 1.00 73.81 99 ASP A CA 1
ATOM 798 C C . ASP A 1 99 ? -33.567 -7.224 17.837 1.00 73.81 99 ASP A C 1
ATOM 800 O O . ASP A 1 99 ? -33.579 -6.888 19.022 1.00 73.81 99 ASP A O 1
ATOM 804 N N . GLU A 1 100 ? -34.261 -8.284 17.413 1.00 78.12 100 GLU A N 1
ATOM 805 C CA . GLU A 1 100 ? -35.074 -9.141 18.285 1.00 78.12 100 GLU A CA 1
ATOM 806 C C . GLU A 1 100 ? -34.224 -9.832 19.355 1.00 78.12 100 GLU A C 1
ATOM 808 O O . GLU A 1 100 ? -34.628 -9.936 20.515 1.00 78.12 100 GLU A O 1
ATOM 813 N N . ILE A 1 101 ? -33.025 -10.298 19.006 1.00 76.88 101 ILE A N 1
ATOM 814 C CA . ILE A 1 101 ? -32.102 -10.919 19.958 1.00 76.88 101 ILE A CA 1
ATOM 815 C C . ILE A 1 101 ? -31.598 -9.900 20.984 1.00 76.88 101 ILE A C 1
ATOM 817 O O . ILE A 1 101 ? -31.571 -10.209 22.180 1.00 76.88 101 ILE A O 1
ATOM 821 N N . LEU A 1 102 ? -31.214 -8.705 20.535 1.00 74.06 102 LEU A N 1
ATOM 822 C CA . LEU A 1 102 ? -30.742 -7.620 21.394 1.00 74.06 102 LEU A CA 1
ATOM 823 C C . LEU A 1 102 ? -31.835 -7.144 22.360 1.00 74.06 102 LEU A C 1
ATOM 825 O O . LEU A 1 102 ? -31.535 -6.907 23.534 1.00 74.06 102 LEU A O 1
ATOM 829 N N . GLN A 1 103 ? -33.085 -7.054 21.893 1.00 73.81 103 GLN A N 1
ATOM 830 C CA . GLN A 1 103 ? -34.243 -6.697 22.717 1.00 73.81 103 GLN A CA 1
ATOM 831 C C . GLN A 1 103 ? -34.608 -7.811 23.708 1.00 73.81 103 GLN A C 1
ATOM 833 O O . GLN A 1 103 ? -34.808 -7.538 24.890 1.00 73.81 103 GLN A O 1
ATOM 838 N N . ASN A 1 104 ? -34.623 -9.073 23.267 1.00 75.75 104 ASN A N 1
ATOM 839 C CA . ASN A 1 104 ? -35.005 -10.207 24.115 1.00 75.75 104 ASN A CA 1
ATOM 840 C C . ASN A 1 104 ? -33.958 -10.573 25.180 1.00 75.75 104 ASN A C 1
ATOM 842 O O . ASN A 1 104 ? -34.311 -11.184 26.183 1.00 75.75 104 ASN A O 1
ATOM 846 N N . MET A 1 105 ? -32.672 -10.257 24.982 1.00 72.62 105 MET A N 1
ATOM 847 C CA . MET A 1 105 ? -31.622 -10.593 25.959 1.00 72.62 105 MET A CA 1
ATOM 848 C C . MET A 1 105 ? -31.511 -9.613 27.136 1.00 72.62 105 MET A C 1
ATOM 850 O O . MET A 1 105 ? -30.784 -9.906 28.084 1.00 72.62 105 MET A O 1
ATOM 854 N N . GLY A 1 106 ? -32.203 -8.467 27.106 1.00 71.81 106 GLY A N 1
ATOM 855 C CA . GLY A 1 106 ? -32.234 -7.535 28.241 1.00 71.81 106 GLY A CA 1
ATOM 856 C C . GLY A 1 106 ? -30.855 -6.999 28.648 1.00 71.81 106 GLY A C 1
ATOM 857 O O . GLY A 1 106 ? -30.563 -6.860 29.836 1.00 71.81 106 GLY A O 1
ATOM 858 N N . PHE A 1 107 ? -29.974 -6.742 27.676 1.00 79.44 107 PHE A N 1
ATOM 859 C CA . PHE A 1 107 ? -28.649 -6.186 27.949 1.00 79.44 107 PHE A CA 1
ATOM 860 C C . PHE A 1 107 ? -28.743 -4.836 28.677 1.00 79.44 107 PHE A C 1
ATOM 862 O O . PHE A 1 107 ? -29.654 -4.047 28.441 1.00 79.44 107 PHE A O 1
ATOM 869 N N . SER A 1 108 ? -27.760 -4.549 29.538 1.00 81.81 108 SER A N 1
ATOM 870 C CA . SER A 1 108 ? -27.623 -3.219 30.146 1.00 81.81 108 SER A CA 1
ATOM 871 C C . SER A 1 108 ? -27.555 -2.140 29.050 1.00 81.81 108 SER A C 1
ATOM 873 O O . SER A 1 108 ? -26.882 -2.387 28.042 1.00 81.81 108 SER A O 1
ATOM 875 N N . PRO A 1 109 ? -28.160 -0.949 29.240 1.00 79.69 109 PRO A N 1
ATOM 876 C CA . PRO A 1 109 ? -28.147 0.132 28.247 1.00 79.69 109 PRO A CA 1
ATOM 877 C C . PRO A 1 109 ? -26.741 0.453 27.730 1.00 79.69 109 PRO A C 1
ATOM 879 O O . PRO A 1 109 ? -26.523 0.624 26.537 1.00 79.69 109 PRO A O 1
ATOM 882 N N . LEU A 1 110 ? -25.757 0.415 28.627 1.00 82.44 110 LEU A N 1
ATOM 883 C CA . LEU A 1 110 ? -24.351 0.607 28.294 1.00 82.44 110 LEU A CA 1
ATOM 884 C C . LEU A 1 110 ? -23.805 -0.493 27.367 1.00 82.44 110 LEU A C 1
ATOM 886 O O . LEU A 1 110 ? -23.059 -0.218 26.436 1.00 82.44 110 LEU A O 1
ATOM 890 N N . ALA A 1 111 ? -24.155 -1.755 27.613 1.00 81.94 111 ALA A N 1
ATOM 891 C CA . ALA A 1 111 ? -23.674 -2.870 26.802 1.00 81.94 111 ALA A CA 1
ATOM 892 C C . ALA A 1 111 ? -24.267 -2.838 25.385 1.00 81.94 111 ALA A C 1
ATOM 894 O O . ALA A 1 111 ? -23.568 -3.186 24.431 1.00 81.94 111 ALA A O 1
ATOM 895 N N . GLN A 1 112 ? -25.520 -2.384 25.253 1.00 82.00 112 GLN A N 1
ATOM 896 C CA . GLN A 1 112 ? -26.145 -2.113 23.957 1.00 82.00 112 GLN A CA 1
ATOM 897 C C . GLN A 1 112 ? -25.411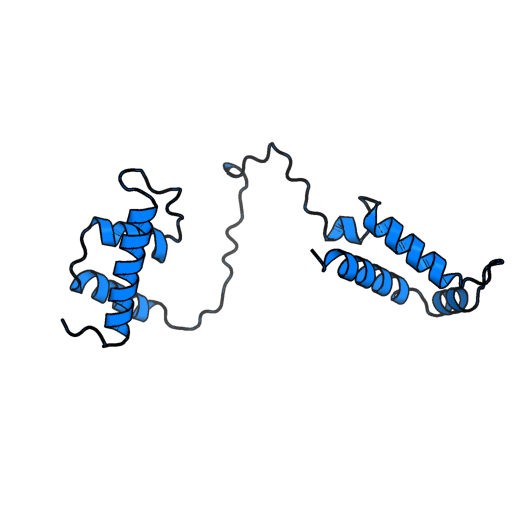 -0.983 23.242 1.00 82.00 112 GLN A C 1
ATOM 899 O O . GLN A 1 112 ? -24.932 -1.191 22.135 1.00 82.00 112 GLN A O 1
ATOM 904 N N . GLU A 1 113 ? -25.199 0.154 23.904 1.00 83.81 113 GLU A N 1
ATOM 905 C CA . GLU A 1 113 ? -24.518 1.311 23.316 1.00 83.81 113 GLU A CA 1
ATOM 906 C C . GLU A 1 113 ? -23.092 0.967 22.842 1.00 83.81 113 GLU A C 1
ATOM 908 O O . GLU A 1 113 ? -22.686 1.304 21.728 1.00 83.81 113 GLU A O 1
ATOM 913 N N . VAL A 1 114 ? -22.340 0.207 23.649 1.00 84.94 114 VAL A N 1
ATOM 914 C CA . VAL A 1 114 ? -20.995 -0.286 23.305 1.00 84.94 114 VAL A CA 1
ATOM 915 C C . VAL A 1 114 ? -21.032 -1.224 22.097 1.00 84.94 114 VAL A C 1
ATOM 917 O O . VAL A 1 114 ? -20.163 -1.145 21.219 1.00 84.94 114 VAL A O 1
ATOM 920 N N . PHE A 1 115 ? -22.019 -2.120 22.038 1.00 84.62 115 PHE A N 1
ATOM 921 C CA . PHE A 1 115 ? -22.199 -3.015 20.902 1.00 84.62 115 PHE A CA 1
ATOM 922 C C . PHE A 1 115 ? -22.588 -2.245 19.642 1.00 84.62 115 PHE A C 1
ATOM 924 O O . PHE A 1 115 ? -21.942 -2.421 18.611 1.00 84.62 115 PHE A O 1
ATOM 931 N N . GLU A 1 116 ? -23.562 -1.343 19.720 1.00 82.81 116 GLU A N 1
ATOM 932 C CA . GLU A 1 116 ? -24.045 -0.564 18.583 1.00 82.81 116 GLU A CA 1
ATOM 933 C C . GLU A 1 116 ? -22.961 0.338 17.997 1.00 82.81 116 GLU A C 1
ATOM 935 O O . GLU A 1 116 ? -22.757 0.379 16.780 1.00 82.81 116 GLU A O 1
ATOM 940 N N . PHE A 1 117 ? -22.205 1.014 18.857 1.00 82.12 117 PHE A N 1
ATOM 941 C CA . PHE A 1 117 ? -21.123 1.898 18.443 1.00 82.12 117 PHE A CA 1
ATOM 942 C C . PHE A 1 117 ? -20.013 1.161 17.692 1.00 82.12 117 PHE A C 1
ATOM 944 O O . PHE A 1 117 ? -19.435 1.690 16.736 1.00 82.12 117 PHE A O 1
ATOM 951 N N . LYS A 1 118 ? -19.721 -0.082 18.087 1.00 81.94 118 LYS A N 1
ATOM 952 C CA . LYS A 1 118 ? -18.682 -0.889 17.443 1.00 81.94 118 LYS A CA 1
ATOM 953 C C . LYS A 1 118 ? -19.191 -1.676 16.237 1.00 81.94 118 LYS A C 1
ATOM 955 O O . LYS A 1 118 ? -18.473 -1.761 15.241 1.00 81.94 118 LYS A O 1
ATOM 960 N N . PHE A 1 119 ? -20.381 -2.263 16.332 1.00 81.25 119 PHE A N 1
ATOM 961 C CA . PHE A 1 119 ? -20.942 -3.182 15.344 1.00 81.25 119 PHE A CA 1
ATOM 962 C C . PHE A 1 119 ? -21.713 -2.447 14.243 1.00 81.25 119 PHE A C 1
ATOM 964 O O . PHE A 1 119 ? -21.383 -2.611 13.070 1.00 81.25 119 PHE A O 1
ATOM 971 N N . PHE A 1 120 ? -22.680 -1.593 14.600 1.00 77.75 120 PHE A N 1
ATOM 972 C CA . PHE A 1 120 ? -23.496 -0.864 13.621 1.00 77.75 120 PHE A CA 1
ATOM 973 C C . PHE A 1 120 ? -22.803 0.401 13.116 1.00 77.75 120 PHE A C 1
ATOM 975 O O . PHE A 1 120 ? -22.729 0.622 11.912 1.00 77.75 120 PHE A O 1
ATOM 982 N N . GLN A 1 121 ? -22.245 1.216 14.016 1.00 78.75 121 GLN A N 1
ATOM 983 C CA . GLN A 1 121 ? -21.619 2.488 13.630 1.00 78.75 121 GLN A CA 1
ATOM 984 C C . GLN A 1 121 ? -20.177 2.321 13.120 1.00 78.75 121 GLN A C 1
ATOM 986 O O . GLN A 1 121 ? -19.589 3.282 12.628 1.00 78.75 121 GLN A O 1
ATOM 991 N N . ARG A 1 122 ? -19.585 1.122 13.257 1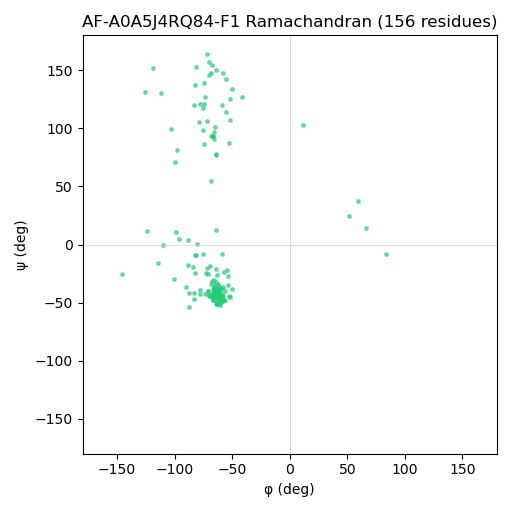.00 76.56 122 ARG A N 1
ATOM 992 C CA . ARG A 1 122 ? -18.195 0.792 12.872 1.00 76.56 122 ARG A CA 1
ATOM 993 C C . ARG A 1 122 ? -17.139 1.756 13.441 1.00 76.56 122 ARG A C 1
ATOM 995 O O . ARG A 1 122 ? -16.037 1.875 12.902 1.00 76.56 122 ARG A O 1
ATOM 1002 N N . LYS A 1 123 ? -17.434 2.437 14.554 1.00 79.25 123 LYS A N 1
ATOM 1003 C CA . LYS A 1 123 ? -16.526 3.406 15.179 1.00 79.25 123 LYS A CA 1
ATOM 1004 C C . LYS A 1 123 ? -15.477 2.698 16.040 1.00 79.25 123 LYS A C 1
ATOM 1006 O O . LYS A 1 123 ? -15.665 1.596 16.561 1.00 79.25 123 LYS A O 1
ATOM 1011 N N . SER A 1 124 ? -14.319 3.336 16.193 1.00 75.19 124 SER A N 1
ATOM 1012 C CA . SER A 1 124 ? -13.291 2.878 17.130 1.00 75.19 124 SER A CA 1
ATOM 1013 C C . SER A 1 124 ? -13.603 3.372 18.539 1.00 75.19 124 SER A C 1
ATOM 1015 O O . SER A 1 124 ? -13.884 4.555 18.714 1.00 75.19 124 SER A O 1
ATOM 1017 N N . PHE A 1 125 ? -13.435 2.514 19.551 1.00 77.38 125 PHE A N 1
ATOM 1018 C CA . PHE A 1 125 ? -13.527 2.894 20.969 1.00 77.38 125 PHE A CA 1
ATOM 1019 C C . PHE A 1 125 ? -12.524 3.986 21.384 1.00 77.38 125 PHE A C 1
ATOM 1021 O O . PHE A 1 125 ? -12.619 4.523 22.480 1.00 77.38 125 PHE A O 1
ATOM 1028 N N . SER A 1 126 ? -11.576 4.361 20.516 1.00 73.50 126 SER A N 1
ATOM 1029 C CA . SER A 1 126 ? -10.756 5.565 20.695 1.00 73.50 126 SER A CA 1
ATOM 1030 C C . SER A 1 126 ? -11.566 6.867 20.666 1.00 73.50 126 SER A C 1
ATOM 1032 O O . SER A 1 126 ? -11.116 7.849 21.243 1.00 73.50 126 SER A O 1
ATOM 1034 N N . ARG A 1 127 ? -12.724 6.878 19.991 1.00 74.44 127 ARG A N 1
ATOM 1035 C CA . ARG A 1 127 ? -13.654 8.019 19.888 1.00 74.44 127 ARG A CA 1
ATOM 1036 C C . ARG A 1 127 ? -14.836 7.906 20.862 1.00 74.44 127 ARG A C 1
ATOM 1038 O O . ARG A 1 127 ? -15.815 8.620 20.702 1.00 74.44 127 ARG A O 1
ATOM 1045 N N . TRP A 1 128 ? -14.786 6.964 21.805 1.00 78.75 128 TRP A N 1
ATOM 1046 C CA . TRP A 1 128 ? -15.832 6.794 22.811 1.00 78.75 128 TRP A CA 1
ATOM 1047 C C . TRP A 1 128 ? -15.733 7.915 23.845 1.00 78.75 128 TRP A C 1
ATOM 1049 O O . TRP A 1 128 ? -14.657 8.132 24.412 1.00 78.75 128 TRP A O 1
ATOM 1059 N N . GLU A 1 129 ? -16.836 8.621 24.090 1.00 66.81 129 GLU A N 1
ATOM 1060 C CA . GLU A 1 129 ? -16.886 9.724 25.051 1.00 66.81 129 GLU A CA 1
ATOM 1061 C C . GLU A 1 129 ? -16.878 9.177 26.489 1.00 66.81 129 GLU A C 1
ATOM 1063 O O . GLU A 1 129 ? -17.882 8.855 27.110 1.00 66.81 129 GLU A O 1
ATOM 1068 N N . VAL A 1 130 ? -15.646 8.968 26.949 1.00 66.56 130 VAL A N 1
ATOM 1069 C CA . VAL A 1 130 ? -15.112 8.797 28.304 1.00 66.56 130 VAL A CA 1
ATOM 1070 C C . VAL A 1 130 ? -16.125 8.593 29.443 1.00 66.56 130 VAL A C 1
ATOM 1072 O O . VAL A 1 130 ? -16.630 9.534 30.049 1.00 66.56 130 VAL A O 1
ATOM 1075 N N . LYS A 1 131 ? -16.227 7.328 29.864 1.00 64.31 131 LYS A N 1
ATOM 1076 C CA . LYS A 1 131 ? -16.453 6.929 31.268 1.00 64.31 131 LYS A CA 1
ATOM 1077 C C . LYS A 1 131 ? -15.742 5.625 31.633 1.00 64.31 131 LYS A C 1
ATOM 1079 O O . LYS A 1 131 ? -15.388 5.422 32.788 1.00 64.31 131 LYS A O 1
ATOM 1084 N N . GLU A 1 132 ? -15.480 4.769 30.650 1.00 68.50 132 GLU A N 1
ATOM 1085 C CA . GLU A 1 132 ? -14.946 3.425 30.864 1.00 68.50 132 GLU A CA 1
ATOM 1086 C C . GLU A 1 132 ? -13.589 3.235 30.188 1.00 68.50 132 GLU A C 1
ATOM 1088 O O . GLU A 1 132 ? -13.277 3.860 29.171 1.00 68.50 132 GLU A O 1
ATOM 1093 N N . SER A 1 133 ? -12.756 2.356 30.744 1.00 76.75 133 SER A N 1
ATOM 1094 C CA . SER A 1 133 ? -11.475 2.030 30.120 1.00 76.75 133 SER A CA 1
ATOM 1095 C C . SER A 1 133 ? -11.690 1.259 28.814 1.00 76.75 133 SER A C 1
ATOM 1097 O O . SER A 1 133 ? -12.586 0.425 28.698 1.00 76.75 133 SER A O 1
ATOM 1099 N N . ARG A 1 134 ? -10.802 1.452 27.829 1.00 74.50 134 ARG A N 1
ATOM 1100 C CA . ARG A 1 134 ? -10.864 0.717 26.547 1.00 74.50 134 ARG A CA 1
ATOM 1101 C C . ARG A 1 134 ? -10.915 -0.798 26.743 1.00 74.50 134 ARG A C 1
ATOM 1103 O O . ARG A 1 134 ? -11.577 -1.492 25.981 1.00 74.50 134 ARG A O 1
ATOM 1110 N N . LYS A 1 135 ? -10.225 -1.306 27.769 1.00 76.94 135 LYS A N 1
ATOM 1111 C CA . LYS A 1 135 ? -10.236 -2.726 28.126 1.00 76.94 135 LYS A CA 1
ATOM 1112 C C . LYS A 1 135 ? -11.647 -3.193 28.496 1.00 76.94 135 LYS A C 1
ATOM 1114 O O . LYS A 1 135 ? -12.086 -4.207 27.967 1.00 76.94 135 LYS A O 1
ATOM 1119 N N . GLN A 1 136 ? -12.356 -2.427 29.328 1.00 79.94 136 GLN A N 1
ATOM 1120 C CA . GLN A 1 136 ? -13.744 -2.713 29.703 1.00 79.94 136 GLN A CA 1
ATOM 1121 C C . GLN A 1 136 ? -14.674 -2.667 28.488 1.00 79.94 136 GLN A C 1
ATOM 1123 O O . GLN A 1 136 ? -15.464 -3.584 28.314 1.00 79.94 136 GLN A O 1
ATOM 1128 N N . LEU A 1 137 ? -14.519 -1.687 27.591 1.00 82.06 137 LEU A N 1
ATOM 1129 C CA . LEU A 1 137 ? -15.329 -1.594 26.367 1.00 82.06 137 LEU A CA 1
ATOM 1130 C C . LEU A 1 137 ? -15.167 -2.829 25.467 1.00 82.06 137 LEU A C 1
ATOM 1132 O O . LEU A 1 137 ? -16.153 -3.417 25.027 1.00 82.06 137 LEU A O 1
ATOM 1136 N N . TYR A 1 138 ? -13.926 -3.268 25.229 1.00 82.69 138 TYR A N 1
ATOM 1137 C CA . TYR A 1 138 ? -13.665 -4.481 24.446 1.00 82.69 138 TYR A CA 1
ATOM 1138 C C . TYR A 1 138 ? -14.165 -5.750 25.139 1.00 82.69 138 TYR A C 1
ATOM 1140 O O . TYR A 1 138 ? -14.654 -6.659 24.471 1.00 82.69 138 TYR A O 1
ATOM 1148 N N . GLU A 1 139 ? -14.048 -5.827 26.462 1.00 82.88 139 GLU A N 1
ATOM 1149 C CA . GLU A 1 139 ? -14.531 -6.963 27.240 1.00 82.88 139 GLU A CA 1
ATOM 1150 C C . GLU A 1 139 ? -16.062 -7.055 27.209 1.00 82.88 139 GLU A C 1
ATOM 1152 O O . GLU A 1 139 ? -16.601 -8.115 26.889 1.00 82.88 139 GLU A O 1
ATOM 1157 N N . THR A 1 140 ? -16.757 -5.940 27.438 1.00 83.62 140 THR A N 1
ATOM 1158 C CA . THR A 1 140 ? -18.217 -5.829 27.322 1.00 83.62 140 THR A CA 1
ATOM 1159 C C . THR A 1 140 ? -18.679 -6.184 25.911 1.00 83.62 140 THR A C 1
ATOM 1161 O O . THR A 1 140 ? -19.543 -7.045 25.748 1.00 83.62 140 THR A O 1
ATOM 1164 N N . TYR A 1 141 ? -18.040 -5.618 24.882 1.00 84.88 141 TYR A N 1
ATOM 1165 C CA . TYR A 1 141 ? -18.342 -5.925 23.483 1.00 84.88 141 TYR A CA 1
ATOM 1166 C C . TYR A 1 141 ? -18.187 -7.415 23.160 1.00 84.88 141 TYR A C 1
ATOM 1168 O O . TYR A 1 141 ? -19.077 -8.028 22.569 1.00 84.88 141 TYR A O 1
ATOM 1176 N N . ASN A 1 142 ? -17.065 -8.022 23.555 1.00 83.50 142 ASN A N 1
ATOM 1177 C CA . ASN A 1 142 ? -16.804 -9.430 23.271 1.00 83.50 142 ASN A CA 1
ATOM 1178 C C . ASN A 1 142 ? -17.778 -10.348 24.013 1.00 83.50 142 ASN A C 1
ATOM 1180 O O . ASN A 1 142 ? -18.232 -11.328 23.425 1.00 83.50 142 ASN A O 1
ATOM 1184 N N . ARG A 1 143 ? -18.147 -10.023 25.259 1.00 83.88 143 ARG A N 1
ATOM 1185 C CA . ARG A 1 143 ? -19.172 -10.767 26.006 1.00 83.88 143 ARG A CA 1
ATOM 1186 C C . ARG A 1 143 ? -20.518 -10.730 25.283 1.00 83.88 143 ARG A C 1
ATOM 1188 O O . ARG A 1 143 ? -21.079 -11.790 25.022 1.00 83.88 143 ARG A O 1
ATOM 1195 N N . VAL A 1 144 ? -20.989 -9.545 24.886 1.00 84.50 144 VAL A N 1
ATOM 1196 C CA . VAL A 1 144 ? -22.245 -9.389 24.127 1.00 84.50 144 VAL A CA 1
ATOM 1197 C C . VAL A 1 144 ? -22.181 -10.159 22.806 1.00 84.50 144 VAL A C 1
ATOM 1199 O O . VAL A 1 144 ? -23.087 -10.923 22.484 1.00 84.50 144 VAL A O 1
ATOM 1202 N N . ARG A 1 145 ? -21.068 -10.055 22.071 1.00 83.31 145 ARG A N 1
ATOM 1203 C CA . ARG A 1 145 ? -20.868 -10.763 20.799 1.00 83.31 145 ARG A CA 1
ATOM 1204 C C . ARG A 1 145 ? -20.898 -12.286 20.951 1.00 83.31 145 ARG A C 1
ATOM 1206 O O . ARG A 1 145 ? -21.455 -12.964 20.090 1.00 83.31 145 ARG A O 1
ATOM 1213 N N . ILE A 1 146 ? -20.289 -12.827 22.007 1.00 82.88 146 ILE A N 1
ATOM 1214 C CA . ILE A 1 146 ? -20.307 -14.269 22.296 1.00 82.88 146 ILE A CA 1
ATOM 1215 C C . ILE A 1 146 ? -21.731 -14.723 22.626 1.00 82.88 146 ILE A C 1
ATOM 1217 O O . ILE A 1 146 ? -22.158 -15.756 22.117 1.00 82.88 146 ILE A O 1
ATOM 1221 N N . LEU A 1 147 ? -22.473 -13.943 23.415 1.00 82.31 147 LEU A N 1
ATOM 1222 C CA . LEU A 1 147 ? -23.860 -14.254 23.767 1.00 82.31 147 LEU A CA 1
ATOM 1223 C C . LEU A 1 147 ? -24.765 -14.256 22.532 1.00 82.31 147 LEU A C 1
ATOM 1225 O O . LEU A 1 147 ? -25.476 -15.230 22.296 1.00 82.31 147 LEU A O 1
ATOM 1229 N N . ILE A 1 148 ? -24.683 -13.220 21.691 1.00 81.50 148 ILE A N 1
ATOM 1230 C CA . ILE A 1 148 ? -25.442 -13.144 20.433 1.00 81.50 148 ILE A CA 1
ATOM 1231 C C . ILE A 1 148 ? -25.109 -14.339 19.539 1.00 81.50 148 ILE A C 1
ATOM 1233 O O . ILE A 1 148 ? -26.014 -15.022 19.067 1.00 81.50 148 ILE A O 1
ATOM 1237 N N . ARG A 1 149 ? -23.818 -14.651 19.363 1.00 81.44 149 ARG A N 1
ATOM 1238 C CA . ARG A 1 149 ? -23.390 -15.816 18.577 1.00 81.44 149 ARG A CA 1
ATOM 1239 C C . ARG A 1 149 ? -23.941 -17.125 19.146 1.00 81.44 149 ARG A C 1
ATOM 1241 O O . ARG A 1 149 ? -24.446 -17.942 18.388 1.00 81.44 149 ARG A O 1
ATOM 1248 N N . GLY A 1 150 ? -23.877 -17.319 20.462 1.00 78.50 150 GLY A N 1
ATOM 1249 C CA . GLY A 1 150 ? -24.395 -18.525 21.105 1.00 78.50 150 GLY A CA 1
ATOM 1250 C C . GLY A 1 150 ? -25.911 -18.686 20.954 1.00 78.50 150 GLY A C 1
ATOM 1251 O O . GLY A 1 150 ? -26.379 -19.816 20.831 1.00 78.50 150 GLY A O 1
ATOM 1252 N N . LYS A 1 151 ? -26.670 -17.582 20.905 1.00 77.12 151 LYS A N 1
ATOM 1253 C CA . LYS A 1 151 ? -28.116 -17.612 20.638 1.00 77.12 151 LYS A CA 1
ATOM 1254 C C . LYS A 1 151 ? -28.424 -17.909 19.169 1.00 77.12 151 LYS A C 1
ATOM 1256 O O . LYS A 1 151 ? -29.267 -18.755 18.904 1.00 77.12 151 LYS A O 1
ATOM 1261 N N . MET A 1 152 ? -27.693 -17.296 18.235 1.00 74.62 152 MET A N 1
ATOM 1262 C CA . MET A 1 152 ? -27.812 -17.588 16.795 1.00 74.62 152 MET A CA 1
ATOM 1263 C C . MET A 1 152 ? -27.487 -19.054 16.470 1.00 74.62 152 MET A C 1
ATOM 1265 O O . MET A 1 152 ? -28.126 -19.661 15.622 1.00 74.62 152 MET A O 1
ATOM 1269 N N . GLU A 1 153 ? -26.510 -19.644 17.165 1.00 78.50 153 GLU A N 1
ATOM 1270 C CA . GLU A 1 153 ? -26.138 -21.059 17.017 1.00 78.50 153 GLU A CA 1
ATOM 1271 C C . GLU A 1 153 ? -27.062 -22.021 17.795 1.00 78.50 153 GLU A C 1
ATOM 1273 O O . GLU A 1 153 ? -26.820 -23.228 17.791 1.00 78.50 153 GLU A O 1
ATOM 1278 N N . GLY A 1 154 ? -28.084 -21.516 18.502 1.00 68.44 154 GLY A N 1
ATOM 1279 C CA . GLY A 1 154 ? -29.012 -22.324 19.306 1.00 68.44 154 GLY A CA 1
ATOM 1280 C C . GLY A 1 154 ? -28.380 -23.008 20.528 1.00 68.44 154 GLY A C 1
ATOM 1281 O O . GLY A 1 154 ? -28.971 -23.918 21.102 1.00 68.44 154 GLY A O 1
ATOM 1282 N N . LYS A 1 155 ? -27.170 -22.598 20.933 1.00 63.06 155 LYS A N 1
ATOM 1283 C CA . LYS A 1 155 ? -26.409 -23.194 22.049 1.00 63.06 155 LYS A CA 1
ATOM 1284 C C . LYS A 1 155 ? -26.730 -22.573 23.409 1.00 63.06 155 LYS A C 1
ATOM 1286 O O . LYS A 1 155 ? -26.402 -23.162 24.435 1.00 63.06 155 LYS A O 1
ATOM 1291 N N . LEU A 1 156 ? -27.336 -21.387 23.429 1.00 56.00 156 LEU A N 1
ATOM 1292 C CA . LEU A 1 156 ? -27.794 -20.716 24.646 1.00 56.00 156 LEU A CA 1
ATOM 1293 C C . LEU A 1 156 ? -29.316 -20.869 24.764 1.00 56.00 156 LEU A C 1
ATOM 1295 O O . LEU A 1 156 ? -30.067 -20.153 24.109 1.00 56.00 156 LEU A O 1
ATOM 1299 N N . LEU A 1 157 ? -29.742 -21.828 25.589 1.00 49.97 157 LEU A N 1
ATOM 1300 C CA . LEU A 1 157 ? -31.127 -22.040 26.017 1.00 49.97 157 LEU A CA 1
ATOM 1301 C C . LEU A 1 157 ? -31.314 -21.405 27.399 1.00 49.97 157 LEU A C 1
ATOM 1303 O O . LEU A 1 157 ? -31.220 -22.111 28.400 1.00 49.97 157 LEU A O 1
ATOM 1307 N N . PHE A 1 158 ? -31.526 -20.092 27.463 1.00 46.72 158 PHE A N 1
ATOM 1308 C CA . PHE A 1 158 ? -32.007 -19.418 28.673 1.00 46.72 158 PHE A CA 1
ATOM 1309 C C . PHE A 1 158 ? -32.941 -18.275 28.289 1.00 46.72 158 PHE A C 1
ATOM 1311 O O . PHE A 1 158 ? -32.566 -17.496 27.379 1.00 46.72 158 PHE A O 1
#